Protein AF-A0A3C0KAD5-F1 (afdb_monomer_lite)

Structure (mmCIF, N/CA/C/O backbone):
data_AF-A0A3C0KAD5-F1
#
_entry.id   AF-A0A3C0KAD5-F1
#
loop_
_atom_site.group_PDB
_atom_site.id
_atom_site.type_symbol
_atom_site.label_atom_id
_atom_site.label_alt_id
_atom_site.label_comp_id
_atom_site.label_asym_id
_atom_site.label_entity_id
_atom_site.label_seq_id
_atom_site.pdbx_PDB_ins_code
_atom_site.Cartn_x
_atom_site.Cartn_y
_atom_site.Cartn_z
_atom_site.occupancy
_atom_site.B_iso_or_equiv
_atom_site.auth_seq_id
_atom_site.auth_comp_id
_atom_site.auth_asym_id
_atom_site.auth_atom_id
_atom_site.pdbx_PDB_model_num
ATOM 1 N N . ASP A 1 1 ? -15.580 -7.712 -0.449 1.00 75.75 1 ASP A N 1
ATOM 2 C CA . ASP A 1 1 ? -15.951 -7.440 0.963 1.00 75.75 1 ASP A CA 1
ATOM 3 C C . ASP A 1 1 ? -16.669 -6.096 1.162 1.00 75.75 1 ASP A C 1
ATOM 5 O O . ASP A 1 1 ? -17.151 -5.840 2.256 1.00 75.75 1 ASP A O 1
ATOM 9 N N . GLY A 1 2 ? -16.774 -5.253 0.126 1.00 87.81 2 GLY A N 1
ATOM 10 C CA . GLY A 1 2 ? -17.474 -3.973 0.213 1.00 87.81 2 GLY A CA 1
ATOM 11 C C . GLY A 1 2 ? -16.602 -2.815 0.695 1.00 87.81 2 GLY A C 1
ATOM 12 O O . GLY A 1 2 ? -17.149 -1.743 0.914 1.00 87.81 2 GLY A O 1
ATOM 13 N N . HIS A 1 3 ? -15.288 -3.004 0.818 1.00 94.94 3 HIS A N 1
ATOM 14 C CA . HIS A 1 3 ? -14.333 -1.960 1.188 1.00 94.94 3 HIS A CA 1
ATOM 15 C C . HIS A 1 3 ? -13.664 -1.348 -0.050 1.00 94.94 3 HIS A C 1
ATOM 17 O O . HIS A 1 3 ? -13.721 -1.901 -1.149 1.00 94.94 3 HIS A O 1
ATOM 23 N N . LEU A 1 4 ? -13.045 -0.187 0.139 1.00 96.19 4 LEU A N 1
ATOM 24 C CA . LEU A 1 4 ? -12.277 0.530 -0.870 1.00 96.19 4 LEU A CA 1
ATOM 25 C C . LEU A 1 4 ? -10.786 0.366 -0.582 1.00 96.19 4 LEU A C 1
ATOM 27 O O . LEU A 1 4 ? -10.343 0.646 0.530 1.00 96.19 4 LEU A O 1
AT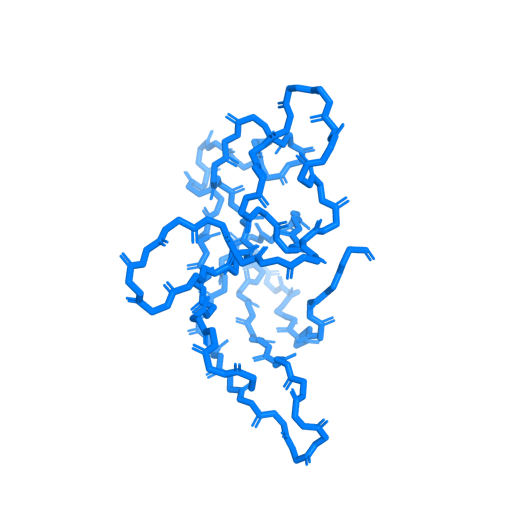OM 31 N N . PHE A 1 5 ? -10.017 -0.023 -1.596 1.00 97.44 5 PHE A N 1
ATOM 32 C CA . PHE A 1 5 ? -8.563 0.093 -1.574 1.00 97.44 5 PHE A CA 1
ATOM 33 C C . PHE A 1 5 ? -8.133 1.371 -2.290 1.00 97.44 5 PHE A C 1
ATOM 35 O O . PHE A 1 5 ? -8.662 1.694 -3.353 1.00 97.44 5 PHE A O 1
ATOM 42 N N . LEU A 1 6 ? -7.161 2.077 -1.718 1.00 97.50 6 LEU A N 1
ATOM 43 C CA . LEU A 1 6 ? -6.537 3.248 -2.323 1.00 97.50 6 LEU A CA 1
ATOM 44 C C . LEU A 1 6 ? -5.018 3.081 -2.299 1.00 97.50 6 LEU A C 1
ATOM 46 O O . LEU A 1 6 ? -4.429 2.832 -1.248 1.00 97.50 6 LEU A O 1
ATOM 50 N N . THR A 1 7 ? -4.394 3.225 -3.464 1.00 98.31 7 THR A N 1
ATOM 51 C CA . THR A 1 7 ? -2.944 3.131 -3.633 1.00 98.31 7 THR A CA 1
ATOM 52 C C . THR A 1 7 ? -2.313 4.520 -3.639 1.00 98.31 7 THR A C 1
ATOM 54 O O . THR A 1 7 ? -2.752 5.400 -4.381 1.00 98.31 7 THR A O 1
ATOM 57 N N . LEU A 1 8 ? -1.277 4.726 -2.830 1.00 98.56 8 LEU A N 1
ATOM 58 C CA . LEU A 1 8 ? -0.640 6.023 -2.619 1.00 98.56 8 LEU A CA 1
ATOM 59 C C . LEU A 1 8 ? 0.871 5.896 -2.822 1.00 98.56 8 LEU A C 1
ATOM 61 O O . LEU A 1 8 ? 1.533 5.148 -2.107 1.00 98.56 8 LEU A O 1
ATOM 65 N N . GLY A 1 9 ? 1.419 6.644 -3.781 1.00 98.50 9 GLY A N 1
ATOM 66 C CA . GLY A 1 9 ? 2.863 6.692 -4.016 1.00 98.50 9 GLY A CA 1
ATOM 67 C C . GLY A 1 9 ? 3.649 7.376 -2.890 1.00 98.50 9 GLY A C 1
ATOM 68 O O . GLY A 1 9 ? 3.095 8.046 -2.015 1.00 98.50 9 GLY A O 1
ATOM 69 N N . ASP A 1 10 ? 4.965 7.220 -2.931 1.00 98.25 10 ASP A N 1
ATOM 70 C CA . ASP A 1 10 ? 5.939 7.622 -1.909 1.00 98.25 10 ASP A CA 1
ATOM 71 C C . ASP A 1 10 ? 6.313 9.118 -1.917 1.00 98.25 10 ASP A C 1
ATOM 73 O O . ASP A 1 10 ? 7.055 9.593 -1.058 1.00 98.25 10 ASP A O 1
ATOM 77 N N . ARG A 1 11 ? 5.786 9.874 -2.890 1.00 97.62 11 ARG A N 1
ATOM 78 C CA . ARG A 1 11 ? 6.061 11.305 -3.119 1.00 97.62 11 ARG A CA 1
ATOM 79 C C . ARG A 1 11 ? 7.523 11.628 -3.453 1.00 97.62 11 ARG A C 1
ATOM 81 O O . ARG A 1 11 ? 7.933 12.769 -3.250 1.00 97.62 11 ARG A O 1
ATOM 88 N N . PHE A 1 12 ? 8.279 10.682 -4.008 1.00 96.50 12 PHE A N 1
ATOM 89 C CA . PHE A 1 12 ? 9.648 10.822 -4.517 1.00 96.50 12 PHE A CA 1
ATOM 90 C C . PHE A 1 12 ? 10.641 11.438 -3.516 1.00 96.50 12 PHE A C 1
ATOM 92 O O . PHE A 1 12 ? 11.375 10.719 -2.850 1.00 96.50 12 PHE A O 1
ATOM 99 N N . HIS A 1 13 ? 10.639 12.759 -3.326 1.00 97.88 13 HIS A N 1
ATOM 100 C CA . HIS A 1 13 ? 11.460 13.446 -2.322 1.00 97.88 13 HIS A CA 1
ATOM 101 C C . HIS A 1 13 ? 11.174 13.017 -0.874 1.00 97.88 13 HIS A C 1
ATOM 103 O O . HIS A 1 13 ? 11.981 13.299 0.007 1.00 97.88 13 HIS A O 1
ATOM 109 N N . ARG A 1 14 ? 10.050 12.333 -0.624 1.00 97.94 14 ARG A N 1
ATOM 110 C CA . ARG A 1 14 ? 9.690 11.767 0.684 1.00 97.94 14 ARG A CA 1
ATOM 111 C C . ARG A 1 14 ? 9.707 10.235 0.713 1.00 97.94 14 ARG A C 1
ATOM 113 O O . ARG A 1 14 ? 9.084 9.645 1.584 1.00 97.94 14 ARG A O 1
ATOM 120 N N . MET A 1 15 ? 10.444 9.583 -0.192 1.00 97.56 15 MET A N 1
ATOM 121 C CA . MET A 1 15 ? 10.440 8.118 -0.334 1.00 97.56 15 MET A CA 1
ATOM 122 C C . MET A 1 15 ? 10.726 7.338 0.963 1.00 97.56 15 MET A C 1
ATOM 124 O O . MET A 1 15 ? 10.201 6.246 1.153 1.00 97.56 15 MET A O 1
ATOM 128 N N . ALA A 1 16 ? 11.514 7.902 1.886 1.00 98.44 16 ALA A N 1
ATOM 129 C CA . ALA A 1 16 ? 11.794 7.276 3.180 1.00 98.44 16 ALA A CA 1
ATOM 130 C C . ALA A 1 16 ? 10.526 7.084 4.039 1.00 98.44 16 ALA A C 1
ATOM 132 O O . ALA A 1 16 ? 10.430 6.114 4.791 1.00 98.44 16 ALA A O 1
ATOM 133 N N . ASP A 1 17 ? 9.521 7.947 3.871 1.00 98.62 17 ASP A N 1
ATOM 134 C CA . ASP A 1 17 ? 8.238 7.873 4.576 1.00 98.62 17 ASP A CA 1
ATOM 135 C C . ASP A 1 17 ? 7.436 6.619 4.196 1.00 98.62 17 ASP A C 1
ATOM 137 O O . ASP A 1 17 ? 6.561 6.185 4.950 1.00 98.62 17 ASP A O 1
ATOM 141 N N . ALA A 1 18 ? 7.750 5.986 3.056 1.00 98.38 18 ALA A N 1
ATOM 142 C CA . ALA A 1 18 ? 7.149 4.717 2.655 1.00 98.38 18 ALA A CA 1
ATOM 143 C C . ALA A 1 18 ? 7.323 3.630 3.725 1.00 98.38 18 ALA A C 1
ATOM 145 O O . ALA A 1 18 ? 6.449 2.770 3.852 1.00 98.38 18 ALA A O 1
ATOM 146 N N . GLN A 1 19 ? 8.383 3.718 4.538 1.00 98.38 19 GLN A N 1
ATOM 147 C CA . GLN A 1 19 ? 8.723 2.761 5.592 1.00 98.38 19 GLN A CA 1
ATOM 148 C C . GLN A 1 19 ? 8.171 3.120 6.981 1.00 98.38 19 GLN A C 1
ATOM 150 O O . GLN A 1 19 ? 8.213 2.283 7.882 1.00 98.38 19 GLN A O 1
ATOM 155 N N . THR A 1 20 ? 7.633 4.327 7.180 1.00 98.56 20 THR A N 1
ATOM 156 C CA . THR A 1 20 ? 7.003 4.714 8.453 1.00 98.56 20 THR A CA 1
ATOM 157 C C . THR A 1 20 ? 5.481 4.592 8.367 1.00 98.56 20 THR A C 1
ATOM 159 O O . THR A 1 20 ? 4.895 4.629 7.286 1.00 98.56 20 THR A O 1
ATOM 162 N N . LEU A 1 21 ? 4.821 4.380 9.507 1.00 98.62 21 LEU A N 1
ATOM 163 C CA . LEU A 1 21 ? 3.383 4.074 9.571 1.00 98.62 21 LEU A CA 1
ATOM 164 C C . LEU A 1 21 ? 2.524 5.259 10.036 1.00 98.62 21 LEU A C 1
ATOM 166 O O . LEU A 1 21 ? 1.312 5.121 10.154 1.00 98.62 21 LEU A O 1
ATOM 170 N N . ASP A 1 22 ? 3.137 6.411 10.290 1.00 98.5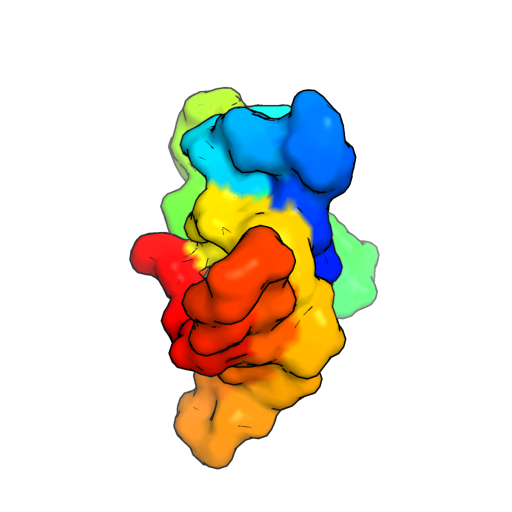0 22 ASP A N 1
ATOM 171 C CA . ASP A 1 22 ? 2.504 7.639 10.784 1.00 98.50 22 ASP A CA 1
ATOM 172 C C . ASP A 1 22 ? 2.001 8.564 9.657 1.00 98.50 22 ASP A C 1
ATOM 174 O O . ASP A 1 22 ? 1.584 9.695 9.901 1.00 98.50 22 ASP A O 1
ATOM 178 N N . ASN A 1 23 ? 2.044 8.092 8.408 1.00 98.62 23 ASN A N 1
ATOM 179 C CA . ASN A 1 23 ? 1.633 8.825 7.214 1.00 98.62 23 ASN A CA 1
ATOM 180 C C . ASN A 1 23 ? 1.134 7.876 6.105 1.00 98.62 23 ASN A C 1
ATOM 182 O O . ASN A 1 23 ? 1.133 6.651 6.247 1.00 98.62 23 ASN A O 1
ATOM 186 N N . HIS A 1 24 ? 0.729 8.461 4.975 1.00 98.50 24 HIS A N 1
ATOM 187 C CA . HIS A 1 24 ? 0.140 7.754 3.831 1.00 98.50 24 HIS A CA 1
ATOM 188 C C . HIS A 1 24 ? 1.040 7.653 2.592 1.00 98.50 24 HIS A C 1
ATOM 190 O O . HIS A 1 24 ? 0.564 7.249 1.534 1.00 98.50 24 HIS A O 1
ATOM 196 N N . HIS A 1 25 ? 2.317 8.021 2.670 1.00 98.75 25 HIS A N 1
ATOM 197 C CA . HIS A 1 25 ? 3.240 7.895 1.539 1.00 98.75 25 HIS A CA 1
ATOM 198 C C . HIS A 1 25 ? 3.633 6.438 1.334 1.00 98.75 25 HIS A C 1
ATOM 200 O O . HIS A 1 25 ? 3.981 5.756 2.294 1.00 98.75 25 HIS A O 1
ATOM 206 N N . GLY A 1 26 ? 3.578 5.954 0.095 1.00 98.62 26 GLY A N 1
ATOM 207 C CA . GLY A 1 26 ? 3.999 4.596 -0.250 1.00 98.62 26 GLY A CA 1
ATOM 208 C C . GLY A 1 26 ? 3.160 3.508 0.422 1.00 98.62 26 GLY A C 1
ATOM 209 O O . GLY A 1 26 ? 3.707 2.529 0.937 1.00 98.62 26 GLY A O 1
ATOM 210 N N . LYS A 1 27 ? 1.838 3.706 0.489 1.00 98.75 27 LYS A N 1
ATOM 211 C CA . LYS A 1 27 ? 0.890 2.826 1.187 1.00 98.75 27 LYS A CA 1
ATOM 212 C C . LYS A 1 27 ? -0.204 2.327 0.254 1.00 98.75 27 LYS A C 1
ATOM 214 O O . LYS A 1 27 ? -0.663 3.048 -0.631 1.00 98.75 27 LYS A O 1
ATOM 219 N N . VAL A 1 28 ? -0.709 1.134 0.543 1.00 98.62 28 VAL A N 1
ATOM 220 C CA . VAL A 1 28 ? -2.094 0.790 0.213 1.00 98.62 28 VAL A CA 1
ATOM 221 C C . VAL A 1 28 ? -2.909 0.963 1.485 1.00 98.62 28 VAL A C 1
ATOM 223 O O . VAL A 1 28 ? -2.542 0.432 2.534 1.00 98.62 28 VAL A O 1
ATOM 226 N N . VAL A 1 29 ? -4.010 1.706 1.406 1.00 98.44 29 VAL A N 1
ATOM 227 C CA . VAL A 1 29 ? -4.968 1.838 2.511 1.00 98.44 29 VAL A CA 1
ATOM 228 C C . VAL A 1 29 ? -6.278 1.146 2.163 1.00 98.44 29 VAL A C 1
ATOM 230 O O . VAL A 1 29 ? -6.673 1.099 0.996 1.00 98.44 29 VAL A O 1
ATOM 233 N N . ARG A 1 30 ? -6.957 0.613 3.181 1.00 98.25 30 ARG A N 1
ATOM 234 C CA . ARG A 1 30 ? -8.249 -0.069 3.056 1.00 98.25 30 ARG A CA 1
ATOM 235 C C . ARG A 1 30 ? -9.285 0.607 3.947 1.00 98.25 30 ARG A C 1
ATOM 237 O O . ARG A 1 30 ? -9.135 0.674 5.171 1.00 98.25 30 ARG A O 1
ATOM 244 N N . LEU A 1 31 ? -10.341 1.105 3.3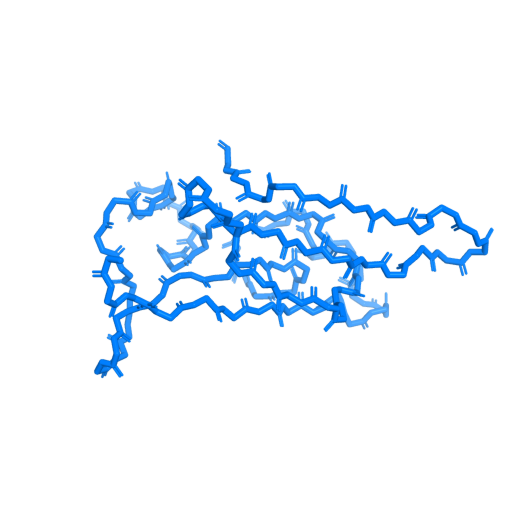17 1.00 98.25 31 LEU A N 1
ATOM 245 C CA . LEU A 1 31 ? -11.358 1.967 3.912 1.00 98.25 31 LEU A CA 1
ATOM 246 C C . LEU A 1 31 ? -12.755 1.363 3.763 1.00 98.25 31 LEU A C 1
ATOM 248 O O . LEU A 1 31 ? -13.020 0.584 2.849 1.00 98.25 31 LEU A O 1
ATOM 252 N N . ARG A 1 32 ? -13.686 1.761 4.629 1.00 97.56 32 ARG A N 1
ATOM 253 C CA . ARG A 1 32 ? -15.121 1.551 4.374 1.00 97.56 32 ARG A CA 1
ATOM 254 C C . ARG A 1 32 ? -15.593 2.461 3.243 1.00 97.56 32 ARG A C 1
ATOM 256 O O . ARG A 1 32 ? -14.991 3.506 2.999 1.00 97.56 32 ARG A O 1
ATOM 263 N N . LYS A 1 33 ? -16.684 2.086 2.571 1.00 93.62 33 LYS A N 1
ATOM 264 C CA . LYS A 1 33 ? -17.297 2.895 1.499 1.00 93.62 33 LYS A CA 1
ATOM 265 C C . LYS A 1 33 ? -17.710 4.280 1.979 1.00 93.62 33 LYS A C 1
ATOM 267 O O . LYS A 1 33 ? -17.576 5.251 1.248 1.00 93.62 33 LYS A O 1
ATOM 272 N N . GLU A 1 34 ? -18.173 4.357 3.218 1.00 93.38 34 GLU A N 1
ATOM 273 C CA . GLU A 1 34 ? -18.604 5.581 3.888 1.00 93.38 34 GLU A CA 1
ATOM 274 C C . GLU A 1 34 ? -17.413 6.371 4.462 1.00 93.38 34 GLU A C 1
ATOM 276 O O . GLU A 1 34 ? -17.589 7.446 5.028 1.00 93.38 34 GLU A O 1
ATOM 281 N N . GLY A 1 35 ? -16.196 5.838 4.323 1.00 93.31 35 GLY A N 1
ATOM 282 C CA . GLY A 1 35 ? -14.966 6.410 4.846 1.00 93.31 35 GLY A CA 1
ATOM 283 C C . GLY A 1 35 ? -14.499 5.809 6.176 1.00 93.31 35 GLY A C 1
ATOM 284 O O . GLY A 1 35 ? -15.190 5.063 6.884 1.00 93.31 35 GLY A O 1
ATOM 285 N N . GLY A 1 36 ? -13.260 6.157 6.514 1.00 96.38 36 GLY A N 1
ATOM 286 C CA . GLY A 1 36 ? -12.546 5.652 7.683 1.00 96.38 36 GLY A CA 1
ATOM 287 C C . GLY A 1 36 ? -12.030 4.211 7.532 1.00 96.38 36 GLY A C 1
ATOM 288 O O . GLY A 1 36 ? -12.347 3.533 6.550 1.00 96.38 36 GLY A O 1
ATOM 289 N N . PRO A 1 37 ? -11.229 3.733 8.502 1.00 97.94 37 PRO A N 1
ATOM 290 C CA . PRO A 1 37 ? -10.523 2.455 8.409 1.00 97.94 37 PRO A CA 1
ATOM 291 C C . PRO A 1 37 ? -11.469 1.260 8.293 1.00 97.94 37 PRO A C 1
ATOM 293 O O . PRO A 1 37 ? -12.444 1.151 9.043 1.00 97.94 37 PRO A O 1
ATOM 296 N N . ALA A 1 38 ? -11.168 0.335 7.384 1.00 97.56 38 ALA A N 1
ATOM 297 C CA . ALA A 1 38 ? -11.864 -0.944 7.329 1.00 97.56 38 ALA A CA 1
ATOM 298 C C . ALA A 1 38 ? -11.527 -1.816 8.560 1.00 97.56 38 ALA A C 1
ATOM 300 O O . ALA A 1 38 ? -10.395 -1.790 9.052 1.00 97.56 38 ALA A O 1
ATOM 301 N N . PRO A 1 39 ? -12.480 -2.615 9.074 1.00 96.19 39 PRO A N 1
ATOM 302 C CA . PRO A 1 39 ? -12.196 -3.584 10.126 1.00 96.19 39 PRO A CA 1
ATOM 303 C C . PRO A 1 39 ? -11.200 -4.652 9.650 1.00 96.19 39 PRO A C 1
ATOM 305 O O . PRO A 1 39 ? -11.189 -5.059 8.483 1.00 96.19 39 PRO A O 1
ATOM 308 N N . GLY A 1 40 ? -10.375 -5.128 10.584 1.00 95.62 40 GLY A N 1
ATOM 309 C CA . GLY A 1 40 ? -9.359 -6.148 10.315 1.00 95.62 40 GLY A CA 1
ATOM 310 C C . GLY A 1 40 ? -8.098 -5.618 9.631 1.00 95.62 40 GLY A C 1
ATOM 311 O O . GLY A 1 40 ? -7.301 -6.420 9.158 1.00 95.62 40 GLY A O 1
ATOM 312 N N . ASN A 1 41 ? -7.905 -4.297 9.564 1.00 97.81 41 ASN A N 1
ATOM 313 C CA . ASN A 1 41 ? -6.639 -3.750 9.093 1.00 97.81 41 ASN A CA 1
ATOM 314 C C . ASN A 1 41 ? -5.493 -4.096 10.063 1.00 97.81 41 ASN A C 1
ATOM 316 O O . ASN A 1 41 ? -5.662 -3.978 11.282 1.00 97.81 41 ASN A O 1
ATOM 320 N N . PRO A 1 42 ? -4.319 -4.476 9.534 1.00 97.88 42 PRO A N 1
ATOM 321 C CA . PRO A 1 42 ? -3.228 -5.080 10.304 1.00 97.88 42 PRO A CA 1
ATOM 322 C C . PRO A 1 42 ? -2.610 -4.145 11.350 1.00 97.88 42 PRO A C 1
ATOM 324 O O . PRO A 1 42 ? -2.050 -4.606 12.343 1.00 97.88 42 PRO A O 1
ATOM 327 N N . PHE A 1 43 ? -2.737 -2.828 11.166 1.00 97.94 43 PHE A N 1
ATOM 328 C CA . PHE A 1 43 ? -2.110 -1.831 12.037 1.00 97.94 43 PHE A CA 1
ATOM 329 C C . PHE A 1 43 ? -3.090 -1.068 12.935 1.00 97.94 43 PHE A C 1
ATOM 331 O O . PHE A 1 43 ? -2.663 -0.185 13.671 1.00 97.94 43 PHE A O 1
ATOM 338 N N . ALA A 1 44 ? -4.381 -1.417 12.941 1.00 97.12 44 ALA A N 1
ATOM 339 C CA . ALA A 1 44 ? -5.412 -0.648 13.646 1.00 97.12 44 ALA A CA 1
ATOM 340 C C . ALA A 1 44 ? -5.186 -0.496 15.166 1.00 97.12 44 ALA A C 1
ATOM 342 O O . ALA A 1 44 ? -5.652 0.472 15.760 1.00 97.12 44 ALA A O 1
ATOM 343 N N . GLY A 1 45 ? -4.471 -1.434 15.793 1.00 96.50 45 GLY A N 1
ATOM 344 C CA . GLY A 1 45 ? -4.118 -1.391 17.218 1.00 96.50 45 GLY A CA 1
ATOM 345 C C . GLY A 1 45 ? -2.671 -0.989 17.510 1.00 96.50 45 GLY A C 1
ATOM 346 O O . GLY A 1 45 ? -2.257 -1.041 18.665 1.00 96.50 45 GLY A O 1
ATOM 347 N N . LYS A 1 46 ? -1.873 -0.640 16.493 1.00 97.81 46 LYS A N 1
ATOM 348 C CA . LYS A 1 46 ? -0.446 -0.346 16.662 1.00 97.81 46 LYS A CA 1
ATOM 349 C C . LYS A 1 46 ? -0.253 1.134 17.028 1.00 97.81 46 LYS A C 1
ATOM 351 O O . LYS A 1 46 ? -0.595 1.995 16.218 1.00 97.81 46 LYS A O 1
ATOM 356 N N . PRO A 1 47 ? 0.322 1.462 18.203 1.00 98.06 47 PRO A N 1
ATOM 357 C CA . PRO A 1 47 ? 0.571 2.850 18.581 1.00 98.06 47 PRO A CA 1
ATOM 358 C C . PRO A 1 47 ? 1.421 3.584 17.538 1.00 98.06 47 PRO A C 1
ATOM 360 O O . PRO A 1 47 ? 2.444 3.065 17.090 1.00 98.06 47 PRO A O 1
ATOM 363 N N . GLY A 1 48 ? 0.986 4.785 17.152 1.00 97.62 48 GLY A N 1
ATOM 364 C CA . GLY A 1 48 ? 1.667 5.620 16.157 1.00 97.62 48 GLY A CA 1
ATOM 365 C C . GLY A 1 48 ? 1.473 5.194 14.697 1.00 97.62 48 GLY A C 1
ATOM 366 O O . GLY A 1 48 ? 2.012 5.855 13.816 1.00 97.62 48 GLY A O 1
ATOM 367 N N . ALA A 1 49 ? 0.717 4.127 14.419 1.00 98.56 49 ALA A N 1
ATOM 368 C CA . ALA A 1 49 ? 0.354 3.744 13.059 1.00 98.56 49 ALA A CA 1
ATOM 369 C C . ALA A 1 49 ? -1.026 4.291 12.673 1.00 98.56 49 ALA A C 1
ATOM 371 O O . ALA A 1 49 ? -1.938 4.342 13.501 1.00 98.56 49 ALA A O 1
ATOM 372 N N . LEU A 1 50 ? -1.199 4.647 11.401 1.00 98.62 50 LEU A N 1
ATOM 373 C CA . LEU A 1 50 ? -2.507 4.995 10.861 1.00 98.62 50 LEU A CA 1
ATOM 374 C C . LEU A 1 50 ? -3.337 3.717 10.624 1.00 98.62 50 LEU A C 1
ATOM 376 O O . LEU A 1 50 ? -2.879 2.800 9.932 1.00 98.62 50 LEU A O 1
ATOM 380 N N . PRO A 1 51 ? -4.549 3.621 11.198 1.00 98.38 51 PRO A N 1
ATOM 381 C CA . PRO A 1 51 ? -5.321 2.377 11.254 1.00 98.38 51 PRO A CA 1
ATOM 382 C C . PRO A 1 51 ? -5.840 1.885 9.895 1.00 98.38 51 PRO A C 1
ATOM 384 O O . PRO A 1 51 ? -6.223 0.726 9.746 1.00 98.38 51 PRO A O 1
ATOM 387 N N . GLU A 1 52 ? -5.885 2.750 8.890 1.00 98.50 52 GLU A N 1
ATOM 388 C CA . GLU A 1 52 ? -6.310 2.439 7.529 1.00 98.50 52 GLU A CA 1
ATOM 389 C C . GLU A 1 52 ? -5.235 1.744 6.681 1.00 98.50 52 GLU A C 1
ATOM 391 O O . GLU A 1 52 ? -5.564 1.243 5.605 1.00 98.50 52 GLU A O 1
ATOM 396 N N . ILE A 1 53 ? -3.975 1.696 7.132 1.00 98.69 53 ILE A N 1
ATOM 397 C CA . ILE A 1 53 ? -2.881 1.080 6.370 1.00 98.69 53 ILE A CA 1
ATOM 398 C C . ILE A 1 53 ? -3.131 -0.428 6.224 1.00 98.69 53 ILE A C 1
ATOM 400 O O . ILE A 1 53 ? -3.335 -1.141 7.208 1.00 98.69 53 ILE A O 1
ATOM 404 N N . TRP A 1 54 ? -3.095 -0.900 4.977 1.00 98.31 54 TRP A N 1
ATOM 405 C CA . TRP A 1 54 ? -3.194 -2.310 4.598 1.00 98.31 54 TRP A CA 1
ATOM 406 C C . TRP A 1 54 ? -1.823 -2.909 4.272 1.00 98.31 54 TRP A C 1
ATOM 408 O O . TRP A 1 54 ? -1.512 -3.994 4.742 1.00 98.31 54 TRP A O 1
ATOM 418 N N . SER A 1 55 ? -0.989 -2.181 3.527 1.00 98.62 55 SER A N 1
ATOM 419 C CA . SER A 1 55 ? 0.413 -2.522 3.244 1.00 98.62 55 SER A CA 1
ATOM 420 C C . SER A 1 55 ? 1.250 -1.246 3.092 1.00 98.62 55 SER A C 1
ATOM 422 O O . SER A 1 55 ? 0.708 -0.147 2.912 1.00 98.62 55 SER A O 1
ATOM 424 N N . TYR A 1 56 ? 2.575 -1.366 3.186 1.00 98.62 56 TYR A N 1
ATOM 425 C CA . TYR A 1 56 ? 3.509 -0.239 3.136 1.00 98.62 56 TYR A CA 1
ATOM 426 C C . TYR A 1 56 ? 4.791 -0.593 2.374 1.00 98.62 56 TYR A C 1
ATOM 428 O O . TYR A 1 56 ? 5.034 -1.759 2.080 1.00 98.62 56 TYR A O 1
ATOM 436 N N . GLY A 1 57 ? 5.608 0.416 2.063 1.00 98.38 57 GLY A N 1
ATOM 437 C CA . GLY A 1 57 ? 6.865 0.240 1.332 1.00 98.38 57 GLY A CA 1
ATOM 438 C C . GLY A 1 57 ? 6.732 0.304 -0.189 1.00 98.38 57 GLY A C 1
ATOM 439 O O . GLY A 1 57 ? 7.670 -0.062 -0.886 1.00 98.38 57 GLY A O 1
ATOM 440 N N . HIS A 1 58 ? 5.602 0.792 -0.698 1.00 98.50 58 HIS A N 1
ATOM 441 C CA . HIS A 1 58 ? 5.388 0.966 -2.132 1.00 98.50 58 HIS A CA 1
ATOM 442 C C . HIS A 1 58 ? 6.063 2.237 -2.639 1.00 98.50 58 HIS A C 1
ATOM 444 O O . HIS A 1 58 ? 6.024 3.270 -1.969 1.00 98.50 58 HIS A O 1
ATOM 450 N N . ARG A 1 59 ? 6.613 2.191 -3.851 1.00 98.44 59 ARG A N 1
ATOM 451 C CA . ARG A 1 59 ? 7.147 3.363 -4.541 1.00 98.44 59 ARG A CA 1
ATOM 452 C C . ARG A 1 59 ? 6.017 4.133 -5.205 1.00 98.44 59 ARG A C 1
ATOM 454 O O . ARG A 1 59 ? 5.601 5.182 -4.722 1.00 98.44 59 ARG A O 1
ATOM 461 N N . ASN A 1 60 ? 5.503 3.635 -6.326 1.00 98.31 60 ASN A N 1
ATOM 462 C CA . ASN A 1 60 ? 4.516 4.372 -7.114 1.00 98.31 60 ASN A CA 1
ATOM 463 C C . ASN A 1 60 ? 3.536 3.436 -7.834 1.00 98.31 60 ASN A C 1
ATOM 465 O O . ASN A 1 60 ? 3.654 3.251 -9.052 1.00 98.31 60 ASN A O 1
ATOM 469 N N . PRO A 1 61 ? 2.571 2.847 -7.103 1.00 98.44 61 PRO A N 1
ATOM 470 C CA . PRO A 1 61 ? 1.539 2.012 -7.705 1.00 98.44 61 PRO A CA 1
ATOM 471 C C . PRO A 1 61 ? 0.745 2.759 -8.779 1.00 98.44 61 PRO A C 1
ATOM 473 O O . PRO A 1 61 ? 0.446 3.943 -8.624 1.00 98.44 61 PRO A O 1
ATOM 476 N N . GLN A 1 62 ? 0.412 2.065 -9.865 1.00 98.12 62 GLN A N 1
ATOM 477 C CA . GLN A 1 62 ? -0.324 2.603 -11.012 1.00 98.12 62 GLN A CA 1
ATOM 478 C C . GLN A 1 62 ? -1.566 1.766 -11.305 1.00 98.12 62 GLN A C 1
ATOM 480 O O . GLN A 1 62 ? -2.688 2.267 -11.264 1.00 98.12 62 GLN A O 1
ATOM 485 N N . GLY A 1 63 ? -1.363 0.482 -11.602 1.00 98.00 63 GLY A N 1
ATOM 486 C CA . GLY A 1 63 ? -2.443 -0.459 -11.853 1.00 98.00 63 GLY A CA 1
ATOM 487 C C . GLY A 1 63 ? -2.931 -1.078 -10.553 1.00 98.00 63 GLY 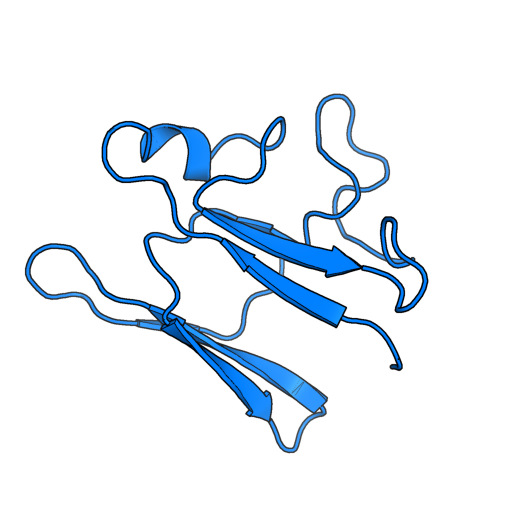A C 1
ATOM 488 O O . GLY A 1 63 ? -2.129 -1.408 -9.682 1.00 98.00 63 GLY A O 1
ATOM 489 N N . ALA A 1 64 ? -4.241 -1.278 -10.440 1.00 98.00 64 ALA A N 1
ATOM 490 C CA . ALA A 1 64 ? -4.847 -2.043 -9.361 1.00 98.00 64 ALA A CA 1
ATOM 491 C C . ALA A 1 64 ? -6.068 -2.804 -9.887 1.00 98.00 64 ALA A C 1
ATOM 493 O O . ALA A 1 64 ? -6.883 -2.247 -10.624 1.00 98.00 64 ALA A O 1
ATOM 494 N N . THR A 1 65 ? -6.204 -4.075 -9.517 1.00 97.44 65 THR A N 1
ATOM 495 C CA . THR A 1 65 ? -7.383 -4.883 -9.845 1.00 97.44 65 THR A CA 1
ATOM 496 C C . THR A 1 65 ? -7.642 -5.940 -8.781 1.00 97.44 65 THR A C 1
ATOM 498 O O . THR A 1 65 ? -6.737 -6.356 -8.059 1.00 97.44 65 THR A O 1
ATOM 501 N N . MET A 1 66 ? -8.886 -6.400 -8.700 1.00 96.06 66 MET A N 1
ATOM 502 C CA . MET A 1 66 ? -9.217 -7.584 -7.917 1.00 96.06 66 MET A CA 1
ATOM 503 C C . MET A 1 66 ? -8.949 -8.830 -8.762 1.00 96.06 66 MET A C 1
ATOM 505 O O . MET A 1 66 ? -9.431 -8.941 -9.889 1.00 96.06 66 MET A O 1
ATOM 509 N N . GLY A 1 67 ? -8.186 -9.770 -8.212 1.00 94.38 67 GLY A N 1
ATOM 510 C CA . GLY A 1 67 ? -7.962 -11.077 -8.813 1.00 94.38 67 GLY A CA 1
ATOM 511 C C . GLY A 1 67 ? -9.202 -11.977 -8.720 1.00 94.38 67 GLY A C 1
ATOM 512 O O . GLY A 1 67 ? -10.121 -11.699 -7.943 1.00 94.38 67 GLY A O 1
ATOM 513 N N . PRO A 1 68 ? -9.233 -13.100 -9.463 1.00 93.81 68 PRO A N 1
ATOM 514 C CA . PRO A 1 68 ? -10.310 -14.092 -9.368 1.00 93.81 68 PRO A CA 1
ATOM 515 C C . PRO A 1 68 ? -10.456 -14.716 -7.971 1.00 93.81 68 PRO A C 1
ATOM 517 O O . PRO A 1 68 ? -11.523 -15.203 -7.615 1.00 93.81 68 PRO A O 1
ATOM 520 N N . ASP A 1 69 ? -9.385 -14.686 -7.176 1.00 91.62 69 ASP A N 1
ATOM 521 C CA . ASP A 1 69 ? -9.338 -15.114 -5.775 1.00 91.62 69 ASP A CA 1
ATOM 522 C C . ASP A 1 69 ? -9.899 -14.065 -4.798 1.00 91.62 69 ASP A C 1
ATOM 524 O O . ASP A 1 69 ? -9.895 -14.276 -3.584 1.00 91.62 69 ASP A O 1
ATOM 528 N N . GLY A 1 70 ? -10.368 -12.923 -5.309 1.00 91.88 70 GLY A N 1
ATOM 529 C CA . GLY A 1 70 ? -10.866 -11.814 -4.506 1.00 91.88 70 GLY A CA 1
ATOM 530 C C . GLY A 1 70 ? -9.770 -11.047 -3.766 1.00 91.88 70 GLY A C 1
ATOM 531 O O . GLY A 1 70 ? -10.099 -10.270 -2.869 1.00 91.88 70 GLY A O 1
ATOM 532 N N . ARG A 1 71 ? -8.489 -11.240 -4.116 1.00 94.06 71 ARG A N 1
ATOM 533 C CA . ARG A 1 71 ? -7.361 -10.489 -3.546 1.00 94.06 71 ARG A CA 1
ATOM 534 C C . ARG A 1 71 ? -7.002 -9.292 -4.413 1.00 94.06 71 ARG A C 1
ATOM 536 O O . ARG A 1 71 ? -7.199 -9.310 -5.627 1.00 94.06 71 ARG A O 1
ATOM 543 N N . LEU A 1 72 ? -6.463 -8.250 -3.789 1.00 97.06 72 LEU A N 1
ATOM 544 C CA . LEU A 1 72 ? -5.941 -7.099 -4.514 1.00 97.06 72 LEU A CA 1
ATOM 545 C C . LEU A 1 72 ? -4.623 -7.473 -5.201 1.00 97.06 72 LEU A C 1
ATOM 547 O O . LEU A 1 72 ? -3.737 -8.063 -4.585 1.00 97.06 72 LEU A O 1
ATOM 551 N N . TRP A 1 73 ? -4.495 -7.077 -6.459 1.00 98.00 73 TRP A N 1
ATOM 552 C CA . TRP A 1 73 ? -3.251 -7.071 -7.215 1.00 98.00 73 TRP A CA 1
ATOM 553 C C . TRP A 1 73 ? -2.938 -5.642 -7.638 1.00 98.00 73 TRP A C 1
ATOM 555 O O . TRP A 1 73 ? -3.841 -4.917 -8.061 1.00 98.00 73 TRP A O 1
ATOM 565 N N . ILE A 1 74 ? -1.670 -5.247 -7.545 1.00 98.56 74 ILE A N 1
ATOM 566 C CA . ILE A 1 74 ? -1.193 -3.936 -7.993 1.00 98.56 74 ILE A CA 1
ATOM 567 C C . ILE A 1 74 ? 0.030 -4.084 -8.894 1.00 98.56 74 ILE A C 1
ATOM 569 O O . ILE A 1 74 ? 0.770 -5.060 -8.780 1.00 98.56 74 ILE A O 1
ATOM 573 N N . SER A 1 75 ? 0.261 -3.096 -9.753 1.00 98.56 75 SER A N 1
ATOM 574 C CA . SER A 1 75 ? 1.552 -2.887 -10.406 1.00 98.56 75 SER A CA 1
ATOM 575 C C . SER A 1 75 ? 2.140 -1.547 -9.993 1.00 98.56 75 SER A C 1
ATOM 577 O O . SER A 1 75 ? 1.400 -0.577 -9.801 1.00 98.56 75 SER A O 1
ATOM 579 N N . GLU A 1 76 ? 3.460 -1.470 -9.867 1.00 98.25 76 GLU A N 1
ATOM 580 C CA . GLU A 1 76 ? 4.153 -0.233 -9.512 1.00 98.25 76 GLU A CA 1
ATOM 581 C C . GLU A 1 76 ? 5.426 -0.024 -10.322 1.00 98.25 76 GLU A C 1
ATOM 583 O O . GLU A 1 76 ? 6.121 -0.973 -10.680 1.00 98.25 76 GLU A O 1
ATOM 588 N N . HIS A 1 77 ? 5.719 1.242 -10.619 1.00 98.62 77 HIS A N 1
ATOM 589 C CA . HIS A 1 77 ? 6.943 1.602 -11.324 1.00 98.62 77 HIS A CA 1
ATOM 590 C C . HIS A 1 77 ? 8.135 1.596 -10.368 1.00 98.62 77 HIS A C 1
ATOM 592 O O . HIS A 1 77 ? 8.100 2.275 -9.333 1.00 98.62 77 HIS A O 1
ATOM 598 N N . GLY A 1 78 ? 9.222 0.950 -10.777 1.00 97.44 78 GLY A N 1
ATOM 599 C CA . GLY A 1 78 ? 10.543 1.090 -10.178 1.00 97.44 78 GLY A CA 1
ATOM 600 C C . GLY A 1 78 ? 11.228 2.403 -10.594 1.00 97.44 78 GLY A C 1
ATOM 601 O O . GLY A 1 78 ? 10.663 3.205 -11.347 1.00 97.44 78 GLY A O 1
ATOM 602 N N . PRO A 1 79 ? 12.426 2.706 -10.062 1.00 93.38 79 PRO A N 1
ATOM 603 C CA . PRO A 1 79 ? 13.172 3.905 -10.429 1.00 93.38 79 PRO A CA 1
ATOM 604 C C . PRO A 1 79 ? 13.740 3.814 -11.856 1.00 93.38 79 PRO A C 1
ATOM 606 O O . PRO A 1 79 ? 13.191 4.417 -12.772 1.00 93.38 79 PRO A O 1
ATOM 609 N N . GLN A 1 80 ? 14.820 3.059 -12.062 1.00 96.31 80 GLN A N 1
ATOM 610 C CA . GLN A 1 80 ? 15.439 2.818 -13.369 1.00 96.31 80 GLN A CA 1
ATOM 611 C C . GLN A 1 80 ? 15.357 1.315 -13.674 1.00 96.31 80 GLN A C 1
ATOM 613 O O . GLN A 1 80 ? 16.350 0.594 -13.589 1.00 96.31 80 GLN A O 1
ATOM 618 N N . GLY A 1 81 ? 14.143 0.844 -13.970 1.00 96.94 81 GLY A N 1
ATOM 619 C CA . GLY A 1 81 ? 13.786 -0.578 -13.946 1.00 96.94 81 GLY A CA 1
ATOM 620 C C . GLY A 1 81 ? 13.370 -1.047 -12.547 1.00 96.94 81 GLY A C 1
ATOM 621 O O . GLY A 1 81 ? 13.351 -0.256 -11.603 1.00 96.94 81 GLY A O 1
ATOM 622 N N . GLY A 1 82 ? 13.037 -2.336 -12.423 1.00 97.94 82 GLY A N 1
ATOM 623 C CA . GLY A 1 82 ? 12.500 -2.903 -11.180 1.00 97.94 82 GLY A CA 1
ATOM 624 C C . GLY A 1 82 ? 11.007 -2.638 -10.992 1.00 97.94 82 GLY A C 1
ATOM 625 O O . GLY A 1 82 ? 10.572 -2.417 -9.871 1.00 97.94 82 GLY A O 1
ATOM 626 N N . ASP A 1 83 ? 10.241 -2.599 -12.084 1.00 98.56 83 ASP A N 1
ATOM 627 C CA . ASP A 1 83 ? 8.781 -2.579 -12.009 1.00 98.56 83 ASP A CA 1
ATOM 628 C C . ASP A 1 83 ? 8.278 -3.893 -11.409 1.00 98.56 83 ASP A C 1
ATOM 630 O O . ASP A 1 83 ? 8.798 -4.972 -11.713 1.00 98.56 83 ASP A O 1
ATOM 634 N N . GLU A 1 84 ? 7.247 -3.797 -10.579 1.00 98.69 84 GLU A N 1
ATOM 635 C CA . GLU A 1 84 ? 6.744 -4.930 -9.811 1.00 98.69 84 GLU A CA 1
ATOM 636 C C . GLU A 1 84 ? 5.257 -5.173 -10.059 1.00 98.69 84 GLU A C 1
ATOM 638 O O . GLU A 1 84 ? 4.480 -4.257 -10.345 1.00 98.69 84 GLU A O 1
ATOM 643 N N . VAL A 1 85 ? 4.862 -6.438 -9.901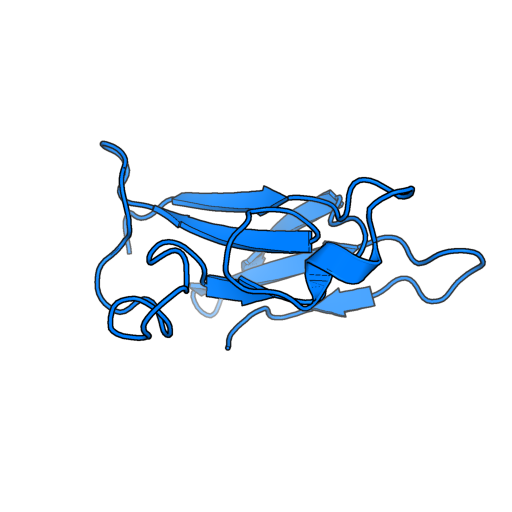 1.00 98.12 85 VAL A N 1
ATOM 644 C CA . VAL A 1 85 ? 3.471 -6.859 -9.733 1.00 98.12 85 VAL A CA 1
ATOM 645 C C . VAL A 1 85 ? 3.360 -7.503 -8.360 1.00 98.12 85 VAL A C 1
ATOM 647 O O . VAL A 1 85 ? 3.991 -8.525 -8.095 1.00 98.12 85 VAL A O 1
ATOM 650 N N . ASN A 1 86 ? 2.533 -6.913 -7.504 1.00 98.00 86 ASN A N 1
ATOM 651 C CA . ASN A 1 86 ? 2.441 -7.251 -6.092 1.00 98.00 86 ASN A CA 1
ATOM 652 C C . ASN A 1 86 ? 1.024 -7.709 -5.722 1.00 98.00 86 ASN A C 1
ATOM 654 O O . ASN A 1 86 ? 0.027 -7.210 -6.249 1.00 98.00 86 ASN A O 1
ATOM 658 N N . ARG A 1 87 ? 0.939 -8.633 -4.759 1.00 96.62 87 ARG A N 1
ATOM 659 C CA . ARG A 1 87 ? -0.277 -8.912 -3.979 1.00 96.62 87 ARG A CA 1
ATOM 660 C C . ARG A 1 87 ? -0.108 -8.283 -2.597 1.00 96.62 87 ARG A C 1
ATOM 662 O O . ARG A 1 87 ? 0.437 -8.943 -1.717 1.00 96.62 87 ARG A O 1
ATOM 669 N N . PRO A 1 88 ? -0.474 -7.007 -2.417 1.00 94.12 88 PRO A N 1
ATOM 670 C CA . PRO A 1 88 ? -0.202 -6.290 -1.182 1.00 94.12 88 PRO A CA 1
ATOM 671 C C . PRO A 1 88 ? -1.017 -6.848 -0.013 1.00 94.12 88 PRO A C 1
ATOM 673 O O . PRO A 1 88 ? -2.247 -6.914 -0.064 1.00 94.12 88 PRO A O 1
ATOM 676 N N . GLU A 1 89 ? -0.310 -7.182 1.055 1.00 87.25 89 GLU A N 1
ATOM 677 C CA . GLU A 1 89 ? -0.797 -7.484 2.401 1.00 87.25 89 GLU A CA 1
ATOM 678 C C . GLU A 1 89 ? 0.331 -7.144 3.399 1.00 87.25 89 GLU A C 1
ATOM 680 O O . GLU A 1 89 ? 1.465 -6.911 2.968 1.00 87.25 89 GLU A O 1
ATOM 685 N N . ALA A 1 90 ? 0.017 -7.014 4.692 1.00 78.19 90 ALA A N 1
ATOM 686 C CA . ALA A 1 90 ? 1.008 -6.744 5.744 1.00 78.19 90 ALA A CA 1
ATOM 687 C C . ALA A 1 90 ? 1.631 -8.020 6.313 1.00 78.19 90 ALA A C 1
ATOM 689 O O . ALA A 1 90 ? 0.909 -9.040 6.390 1.00 78.19 90 ALA A O 1
#

pLDDT: mean 96.71, std 3.7, range [75.75, 98.75]

Foldseek 3Di:
DQKDKDAAAQPVVNLVCLPAQLDRHQFIFIAHPVGDADPPAPCLPPPNGRSRGFAGNHHAWDDWDQDPVRFIWIWHDDDPDPTDIDRGGD

Secondary structure (DSSP, 8-state):
--EEEEEE---STTGGGGG-SSS-TTEEEEEETTSSBPTT-TTTTSTTS-TTEEEE--S-EEEEEE-TTS-EEEEE--SSS--EEE----

Sequence (90 aa):
DGHLFLTLGDRFHRMADAQTLDNHHGKVVRLRKEGGPAPGNPFAGKPGALPEIWSYGHRNPQGATMGPDGRLWISEHGPQGGDEVNRPEA

Radius of gyration: 12.79 Å; chains: 1; bounding box: 34×29×32 Å

=== Feature glossary ===
A reading guide for the features in this record.

Start from the sequence.

  · Sequence gives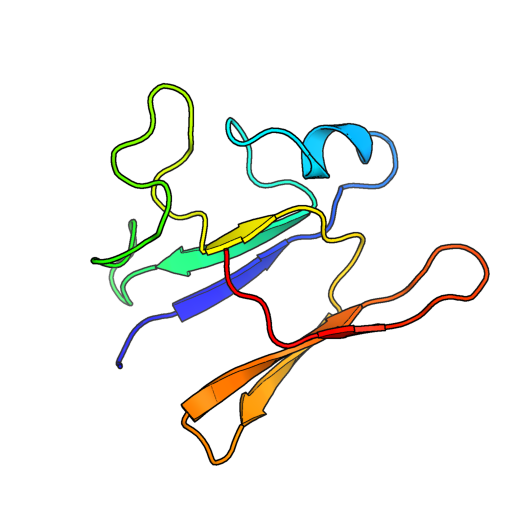 the chain of amino acids in standard one-letter code (A=alanine, C=cysteine, …, Y=tyrosine), read N→C. It is the only feature that is directly encoded by the gene; all structural features are derived from the folded form of this sequence.

Fold it, and you get atomic coordinates and the backbone conformation that goes with them.

  · Structure coordinates are given as an mmCIF _atom_site loop: one row per atom with element, residue name, chain id, sequence number, and x/y/z position in Å. Only the four main-chain atoms per residue are included here; side chains are omitted to keep the record compact.

  · Backbone dihedral angles. Every residue except chain termini has a φ (preceding-C → N → Cα → C) and a ψ (N → Cα → C → next-N). They are reported in degrees following the IUPAC sign convention. Secondary structure is essentially a statement about which (φ, ψ) basin each residue occupies.

  · Eight-state secondary structure (DSSP): H is the canonical α-helix, G the tighter 3₁₀-helix, I the wider π-helix; E/B are β-structure, T and S are turns and bends, and '-' is everything else. DSSP derives these from the pattern of main-chain N–H···O=C hydrogen bonds, not from the sequence.

  · SS3 is a coarse helix/strand/coil call (letters a/b/c) made by the P-SEA algorithm from inter-Cα distances and dihedrals. It is less detailed than DSSP but needs only Cα positions.

Summarize the fold with a handful of shape descriptors and a per-residue structural alphabet.

  · Radius of gyration (Rg) is the root-mean-square distance of Cα atoms from their centroid — a single number for overall size and compactness. A globular domain of N residues has Rg ≈ 2.2·N^0.38 Å; an extended or disordered chain has a much larger Rg. The Cα contact count is the number of residue pairs whose Cα atoms are within 8 Å and are more than four positions apart in sequence — a standard proxy for tertiary packing density. The bounding box is the smallest axis-aligned box enclosing all Cα atoms.

  · 3Di is Foldseek's structural alphabet. Each residue is assigned one of twenty discrete states based on how its Cα sits relative to its spatial (not sequential) neighbors. Aligning 3Di strings finds structural homologs roughly as well as full 3D superposition, but orders of magnitude faster.

  · Solvent-accessible surface area (SASA) is the area in Å² traced out by the centre of a 1.4 Å probe sphere (a water molecule) rolled over the protein's van der Waals surface (Shrake–Rupley / Lee–Richards construction). Buried residues have near-zero SASA; fully exposed residues can exceed 200 Å². The total SASA scales roughly with the number of surface residues.

Ask how reliable the model is.

  · For AlphaFold models, the B-factor field carries pLDDT — the model's own estimate of local accuracy on a 0–100 scale. Regions with pLDDT<50 should be treated as essentially unmodeled; they often correspond to intrinsically disordered segments.

  · For experimental (PDB) structures, the B-factor (temperature factor) quantifies the positional spread of each atom in the crystal — a combination of thermal vibration and static disorder — in units of Å². High B-factors mark flexible loops or poorly resolved regions; low B-factors mark the rigid, well-ordered core.

  · Predicted Aligned Error (PAE) is an AlphaFold confidence matrix: entry (i, j) is the expected error in the position of residue j, in ångströms, when the prediction is superimposed on the true structure at residue i. Low PAE within a block of residues means that block is internally rigid and well-predicted; high PAE between two blocks means their relative placement is uncertain even if each block individually is confident.

Place it in context: what it resembles, what it is annotated as, and how it looks.

  · Structural nearest neighbors (via Foldseek easy-search vs the PDB). Reported per hit: target PDB id, E-value, and alignment TM-score. A TM-score above ~0.5 is the conventional threshold for 'same fold'.

  · Functional annotations link the protein to curated databases. InterPro entries identify conserved domains and families by matching the sequence against member-database signatures (Pfam, PROSITE, CDD, …). Gene Ontology (GO) terms describe molecular function, biological process, and cellular component in a controlled vocabulary. CATH places the structure in a hierarchical fold classification (Class/Architecture/Topology/Homologous-superfamily). The organism is the source species.

  · The contact map is a binary N×N matrix image: pixel (i, j) is dark where Cα_i and Cα_j are within 8 Å and |i−j|>4. Because the |i−j|>4 filter removes local helical contacts, off-diagonal stripes parallel to the main diagonal indicate parallel β-sheets; stripes perpendicular to it indicate antiparallel β-sheets. The Ramachandran plot scatters every residue's (φ, ψ) pair against the sterically allowed regions. The PAE heatmap renders the predicted-aligned-error matrix.

  · Six rendered views show the 3D structure from the faces of a cube — i.e. along ±x, ±y, ±z. Rendering representation is drawn randomly per protein from cartoon (secondary-structure ribbons), sticks (backbone bonds), or molecular surface; coloring is either N→C rainbow (blue at the N-terminus through red at the C-terminus) or one color per chain.